Protein AF-A0A535DEJ9-F1 (afdb_monomer)

Sequence (107 aa):
MDGRDHRRRSRALSITSVRLDPRRPYKPLDIGNGIVSGYLTAGGRWLELGIAHRRHGRVVVSDTPSFIPAATHDQQAVRAYRAALASTGRAGFGLDALGPGGRASLQ

Secondary structure (DSSP, 8-state):
---------------------TTS----EEEE-SSEEEEE-TTS-EEEEEEEETTTEEEEEESSPPPPGGGTT-HHHHHHHHHHHT-TT---B------TT------

pLDDT: mean 75.77, std 17.7, range [39.25, 96.12]

Structure (mmCIF, N/CA/C/O backbone):
data_AF-A0A535DEJ9-F1
#
_entry.id   AF-A0A535DEJ9-F1
#
loop_
_atom_site.group_PDB
_atom_site.id
_atom_site.type_symbol
_atom_site.label_atom_id
_atom_site.label_alt_id
_atom_site.label_comp_id
_atom_site.label_asym_id
_atom_site.label_entity_id
_atom_site.label_seq_id
_atom_site.pdbx_PDB_ins_code
_atom_site.Cartn_x
_atom_site.Cartn_y
_atom_site.Cartn_z
_atom_site.occupancy
_atom_site.B_iso_or_equiv
_atom_site.auth_seq_id
_atom_site.auth_comp_id
_atom_site.auth_asym_id
_atom_site.auth_atom_id
_atom_site.pdbx_PDB_model_num
ATOM 1 N N . MET A 1 1 ? 13.785 -53.426 -7.456 1.00 42.81 1 MET A N 1
ATOM 2 C CA . MET A 1 1 ? 12.543 -52.670 -7.714 1.00 42.81 1 MET A CA 1
ATOM 3 C C . MET A 1 1 ? 11.936 -52.365 -6.356 1.00 42.81 1 MET A C 1
ATOM 5 O O . MET A 1 1 ? 11.268 -53.228 -5.814 1.00 42.81 1 MET A O 1
ATOM 9 N N . ASP A 1 2 ? 12.245 -51.198 -5.784 1.00 43.72 2 ASP A N 1
ATOM 10 C CA . ASP A 1 2 ? 11.754 -50.792 -4.459 1.00 43.72 2 ASP A CA 1
ATOM 11 C C . ASP A 1 2 ? 10.758 -49.645 -4.602 1.00 43.72 2 ASP A C 1
ATOM 13 O O . ASP A 1 2 ? 11.111 -48.528 -4.994 1.00 43.72 2 ASP A O 1
ATOM 17 N N . GLY A 1 3 ? 9.501 -49.948 -4.278 1.00 45.16 3 GLY A N 1
ATOM 18 C CA . GLY A 1 3 ? 8.420 -48.986 -4.142 1.00 45.16 3 GLY A CA 1
ATOM 19 C C . GLY A 1 3 ? 8.649 -48.107 -2.919 1.00 45.16 3 GLY A C 1
ATOM 20 O O . GLY A 1 3 ? 8.338 -48.490 -1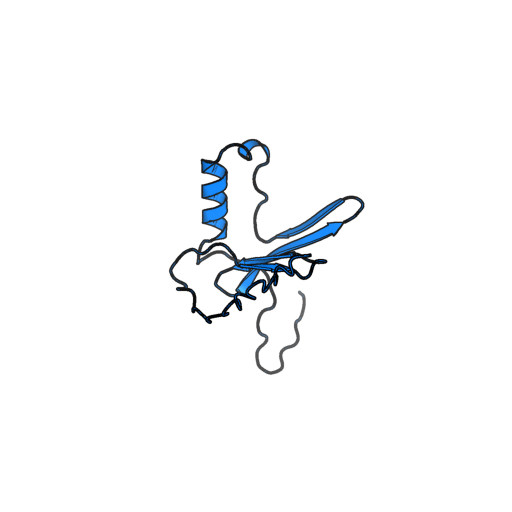.795 1.00 45.16 3 GLY A O 1
ATOM 21 N N . ARG A 1 4 ? 9.188 -46.906 -3.137 1.00 46.03 4 ARG A N 1
ATOM 22 C CA . ARG A 1 4 ? 9.198 -45.851 -2.123 1.00 46.03 4 ARG A CA 1
ATOM 23 C C . ARG A 1 4 ? 7.912 -45.043 -2.230 1.00 46.03 4 ARG A C 1
ATOM 25 O O . ARG A 1 4 ? 7.757 -44.177 -3.086 1.00 46.03 4 ARG A O 1
ATOM 32 N N . ASP A 1 5 ? 7.002 -45.387 -1.328 1.00 43.75 5 ASP A N 1
ATOM 33 C CA . ASP A 1 5 ? 5.747 -44.715 -1.019 1.00 43.75 5 ASP A CA 1
ATOM 34 C C . ASP A 1 5 ? 6.011 -43.243 -0.648 1.00 43.75 5 ASP A C 1
ATOM 36 O O . ASP A 1 5 ? 6.328 -42.891 0.491 1.00 43.75 5 ASP A O 1
ATOM 40 N N . HIS A 1 6 ? 5.922 -42.350 -1.636 1.00 41.12 6 HIS A N 1
ATOM 41 C CA . HIS A 1 6 ? 5.924 -40.907 -1.422 1.00 41.12 6 HIS A CA 1
ATOM 42 C C . HIS A 1 6 ? 4.551 -40.455 -0.904 1.00 41.12 6 HIS A C 1
ATOM 44 O O . HIS A 1 6 ? 3.855 -39.663 -1.541 1.00 41.12 6 HIS A O 1
ATOM 50 N N . ARG A 1 7 ? 4.189 -40.880 0.314 1.00 42.34 7 ARG A N 1
ATOM 51 C CA . ARG A 1 7 ? 3.193 -40.179 1.136 1.00 42.34 7 ARG A CA 1
ATOM 52 C C . ARG A 1 7 ? 3.755 -38.813 1.527 1.00 42.34 7 ARG A C 1
ATOM 54 O O . ARG A 1 7 ? 4.222 -38.595 2.647 1.00 42.34 7 ARG A O 1
ATOM 61 N N . ARG A 1 8 ? 3.713 -37.862 0.590 1.00 49.81 8 ARG A N 1
ATOM 62 C CA . ARG A 1 8 ? 3.815 -36.434 0.892 1.00 49.81 8 ARG A CA 1
ATOM 63 C C . ARG A 1 8 ? 2.649 -36.109 1.812 1.00 49.81 8 ARG A C 1
ATOM 65 O O . ARG A 1 8 ? 1.513 -35.977 1.377 1.00 49.81 8 ARG A O 1
ATOM 72 N N . ARG A 1 9 ? 2.957 -36.035 3.106 1.00 45.50 9 ARG A N 1
ATOM 73 C CA . ARG A 1 9 ? 2.087 -35.509 4.150 1.00 45.50 9 ARG A CA 1
ATOM 74 C C . ARG A 1 9 ? 1.563 -34.156 3.681 1.00 45.50 9 ARG A C 1
ATOM 76 O O . ARG A 1 9 ? 2.275 -33.155 3.757 1.00 45.50 9 ARG A O 1
ATOM 83 N N . SER A 1 10 ? 0.327 -34.136 3.200 1.00 46.75 10 SER A N 1
ATOM 84 C CA . SER A 1 10 ? -0.489 -32.937 3.114 1.00 46.75 10 SER A CA 1
ATOM 85 C C . SER A 1 10 ? -0.641 -32.436 4.542 1.00 46.75 10 SER A C 1
ATOM 87 O O . SER A 1 10 ? -1.534 -32.853 5.276 1.00 46.75 10 SER A O 1
ATOM 89 N N . ARG A 1 11 ? 0.310 -31.613 4.990 1.00 46.06 11 ARG A N 1
ATOM 90 C CA . ARG A 1 11 ? 0.173 -30.834 6.212 1.00 46.06 11 ARG A CA 1
ATOM 91 C C . ARG A 1 11 ? -0.957 -29.870 5.901 1.00 46.06 11 ARG A C 1
ATOM 93 O O . ARG A 1 11 ? -0.723 -28.841 5.277 1.00 46.06 11 ARG A O 1
ATOM 100 N N . ALA A 1 12 ? -2.181 -30.288 6.218 1.00 47.00 12 ALA A N 1
ATOM 101 C CA . ALA A 1 12 ? -3.353 -29.445 6.139 1.00 47.00 12 ALA A CA 1
ATOM 102 C C . ALA A 1 12 ? -2.970 -28.132 6.821 1.00 47.00 12 ALA A C 1
ATOM 104 O O . ALA A 1 12 ? -2.619 -28.118 8.005 1.00 47.00 12 ALA A O 1
ATOM 105 N N . LEU A 1 13 ? -2.908 -27.060 6.034 1.00 45.22 13 LEU A N 1
ATOM 106 C CA . LEU A 1 13 ? -2.781 -25.715 6.557 1.00 45.22 13 LEU A CA 1
ATOM 107 C C . LEU A 1 13 ? -4.071 -25.492 7.335 1.00 45.22 13 LEU A C 1
ATOM 109 O O . LEU A 1 13 ? -5.097 -25.139 6.763 1.00 45.22 13 LEU A O 1
ATOM 113 N N . SER A 1 14 ? -4.038 -25.813 8.628 1.00 43.06 14 SER A N 1
ATOM 114 C CA . SER A 1 14 ? -5.077 -25.422 9.560 1.00 43.06 14 SER A CA 1
ATOM 115 C C . SER A 1 14 ? -5.126 -23.905 9.487 1.00 43.06 14 SER A C 1
ATOM 117 O O . SER A 1 14 ? -4.258 -23.228 10.039 1.00 43.06 14 SER A O 1
ATOM 119 N N . ILE A 1 15 ? -6.111 -23.374 8.758 1.00 53.28 15 ILE A N 1
ATOM 120 C CA . ILE A 1 15 ? -6.588 -22.005 8.925 1.00 53.28 15 ILE A CA 1
ATOM 121 C C . ILE A 1 15 ? -7.218 -21.991 10.313 1.00 53.28 15 ILE A C 1
ATOM 123 O O . ILE A 1 15 ? -8.426 -22.076 10.504 1.00 53.28 15 ILE A O 1
ATOM 127 N N . THR A 1 16 ? -6.368 -21.980 11.330 1.00 47.31 16 THR A N 1
ATOM 128 C CA . THR A 1 16 ? -6.793 -21.568 12.647 1.00 47.31 16 THR A CA 1
ATOM 129 C C . THR A 1 16 ? -7.083 -20.088 12.463 1.00 47.31 16 THR A C 1
ATOM 131 O O . THR A 1 16 ? -6.179 -19.320 12.132 1.00 47.31 16 THR A O 1
ATOM 134 N N . SER A 1 17 ? -8.355 -19.707 12.576 1.00 54.78 17 SER A N 1
ATOM 135 C CA . SER A 1 17 ? -8.801 -18.315 12.649 1.00 54.78 17 SER A CA 1
ATOM 136 C C . SER A 1 17 ? -8.205 -17.690 13.914 1.00 54.78 17 SER A C 1
ATOM 138 O O . SER A 1 17 ? -8.857 -17.527 14.942 1.00 54.78 17 SER A O 1
ATOM 140 N N . VAL A 1 18 ? -6.899 -17.433 13.892 1.00 61.91 18 VAL A N 1
ATOM 141 C CA . VAL A 1 18 ? -6.225 -16.689 14.942 1.00 61.91 18 VAL A CA 1
ATOM 142 C C . VAL A 1 18 ? -6.587 -15.243 14.678 1.00 61.91 18 VAL A C 1
ATOM 144 O O . VAL A 1 18 ? -6.105 -14.629 13.726 1.00 61.91 18 VAL A O 1
ATOM 147 N N . ARG A 1 19 ? -7.492 -14.714 15.500 1.00 62.03 19 ARG A N 1
ATOM 148 C CA . ARG A 1 19 ? -7.828 -13.297 15.478 1.00 62.03 19 ARG A CA 1
ATOM 149 C C . ARG A 1 19 ? -6.555 -12.510 15.788 1.00 62.03 19 ARG A C 1
ATOM 151 O O . ARG A 1 19 ? -6.003 -12.633 16.879 1.00 62.03 19 ARG A O 1
ATOM 158 N N . LEU A 1 20 ? -6.077 -11.747 14.810 1.00 65.31 20 LEU A N 1
ATOM 159 C CA . LEU A 1 20 ? -4.923 -10.867 14.974 1.00 65.31 20 LEU A CA 1
ATOM 160 C C . LEU A 1 20 ? -5.242 -9.799 16.035 1.00 65.31 20 LEU A C 1
ATOM 162 O O . LEU A 1 20 ? -6.354 -9.271 16.055 1.00 65.31 20 LEU A O 1
ATOM 166 N N . ASP A 1 21 ? -4.286 -9.496 16.920 1.00 70.25 21 ASP A N 1
ATOM 167 C CA . ASP A 1 21 ? -4.415 -8.431 17.925 1.00 70.25 21 ASP A CA 1
ATOM 168 C C . ASP A 1 21 ? -4.316 -7.056 17.242 1.00 70.25 21 ASP A C 1
ATOM 170 O O . ASP A 1 21 ? -3.217 -6.630 16.887 1.00 70.25 21 ASP A O 1
ATOM 174 N N . PRO A 1 22 ? -5.416 -6.304 17.082 1.00 65.88 22 PRO A N 1
ATOM 175 C CA . PRO A 1 22 ? -5.417 -5.069 16.296 1.00 65.88 22 PRO A CA 1
ATOM 176 C C . PRO A 1 22 ? -4.510 -3.969 16.870 1.00 65.88 22 PRO A C 1
ATOM 178 O O . PRO A 1 22 ? -4.292 -2.960 16.208 1.00 65.88 22 PRO A O 1
ATOM 181 N N . ARG A 1 23 ? -3.986 -4.135 18.093 1.00 68.06 23 ARG A N 1
ATOM 182 C CA . ARG A 1 23 ? -3.045 -3.201 18.729 1.00 68.06 23 ARG A CA 1
ATOM 183 C C . ARG A 1 23 ? -1.587 -3.463 18.357 1.00 68.06 23 ARG A C 1
ATOM 185 O O . ARG A 1 23 ? -0.725 -2.657 18.699 1.00 68.06 23 ARG A O 1
ATOM 192 N N . ARG A 1 24 ? -1.293 -4.572 17.676 1.00 70.88 24 ARG A N 1
ATOM 193 C CA . ARG A 1 24 ? 0.057 -4.929 17.235 1.00 70.88 24 ARG A CA 1
ATOM 194 C C . ARG A 1 24 ? 0.219 -4.663 15.737 1.00 70.88 24 ARG A C 1
ATOM 196 O O . ARG A 1 24 ? -0.667 -5.017 14.961 1.00 70.88 24 ARG A O 1
ATOM 203 N N . PRO A 1 25 ? 1.355 -4.090 15.305 1.00 65.56 25 PRO A N 1
ATOM 204 C CA . PRO A 1 25 ? 1.667 -3.993 13.889 1.00 65.56 25 PRO A CA 1
ATOM 205 C C . PRO A 1 25 ? 1.956 -5.394 13.338 1.00 65.56 25 PRO A C 1
ATOM 207 O O . PRO A 1 25 ? 2.899 -6.065 13.763 1.00 65.56 25 PRO A O 1
ATOM 210 N N . TYR A 1 26 ? 1.142 -5.834 12.384 1.00 67.38 26 TYR A N 1
ATOM 211 C CA . TYR A 1 26 ? 1.372 -7.057 11.621 1.00 67.38 26 TYR A CA 1
ATOM 212 C C . TYR A 1 26 ? 1.813 -6.705 10.212 1.00 67.38 26 TYR A C 1
ATOM 214 O O . TYR A 1 26 ? 1.413 -5.676 9.667 1.00 67.38 26 TYR A O 1
ATOM 222 N N . LYS A 1 27 ? 2.603 -7.591 9.593 1.00 73.38 27 LYS A N 1
ATOM 223 C CA . LYS A 1 27 ? 2.817 -7.519 8.148 1.00 73.38 27 LYS A CA 1
ATOM 224 C C . LYS A 1 27 ? 1.435 -7.420 7.473 1.00 73.38 27 LYS A C 1
ATOM 226 O O . LYS A 1 27 ? 0.586 -8.257 7.793 1.00 73.38 27 LYS A O 1
ATOM 231 N N . PRO A 1 28 ? 1.218 -6.442 6.574 1.00 75.81 28 PRO A N 1
ATOM 232 C CA . PRO A 1 28 ? 0.003 -6.376 5.776 1.00 75.81 28 PRO A CA 1
ATOM 233 C C . PRO A 1 28 ? -0.330 -7.730 5.152 1.00 75.81 28 PRO A C 1
ATOM 235 O O . PRO A 1 28 ? 0.571 -8.485 4.775 1.00 75.81 28 PRO A O 1
ATOM 238 N N . LEU A 1 29 ? -1.620 -8.050 5.077 1.00 79.44 29 LEU A N 1
ATOM 239 C CA . LEU A 1 29 ? -2.045 -9.329 4.525 1.00 79.44 29 LEU A CA 1
ATOM 240 C C . LEU A 1 29 ? -1.842 -9.311 3.010 1.00 79.44 29 LEU A C 1
ATOM 242 O O . LEU A 1 29 ? -2.511 -8.547 2.316 1.00 79.44 29 LEU A O 1
ATOM 246 N N . ASP A 1 30 ? -0.941 -10.159 2.519 1.00 82.25 30 ASP A N 1
ATOM 247 C CA . ASP A 1 30 ? -0.746 -10.375 1.088 1.00 82.25 30 ASP A CA 1
ATOM 248 C C . ASP A 1 30 ? -1.935 -11.165 0.530 1.00 82.25 30 ASP A C 1
ATOM 250 O O . ASP A 1 30 ? -2.300 -12.216 1.065 1.00 82.25 30 ASP A O 1
ATOM 254 N N . ILE A 1 31 ? -2.506 -10.697 -0.576 1.00 84.25 31 ILE A N 1
ATOM 255 C CA . ILE A 1 31 ? -3.547 -11.418 -1.306 1.00 84.25 31 ILE A CA 1
ATOM 256 C C . ILE A 1 31 ? -3.245 -11.463 -2.803 1.00 84.25 31 ILE A C 1
ATOM 258 O O . ILE A 1 31 ? -2.550 -10.601 -3.346 1.00 84.25 31 ILE A O 1
ATOM 262 N N . GLY A 1 32 ? -3.804 -12.454 -3.495 1.00 86.81 32 GLY A N 1
ATOM 263 C CA . GLY A 1 32 ? -3.759 -12.503 -4.949 1.00 86.81 32 GLY A CA 1
ATOM 264 C C . GLY A 1 32 ? -4.347 -13.776 -5.537 1.00 86.81 32 GLY A C 1
ATOM 265 O O . GLY A 1 32 ? -4.442 -14.804 -4.870 1.00 86.81 32 GLY A O 1
ATOM 266 N N . ASN A 1 33 ? -4.733 -13.694 -6.808 1.00 86.62 33 ASN A N 1
ATOM 267 C CA . ASN A 1 33 ? -5.313 -14.801 -7.578 1.00 86.62 33 ASN A CA 1
ATOM 268 C C . ASN A 1 33 ? -4.469 -15.183 -8.809 1.00 86.62 33 ASN A C 1
ATOM 270 O O . ASN A 1 33 ? -4.958 -15.849 -9.716 1.00 86.62 33 ASN A O 1
ATOM 274 N N . GLY A 1 34 ? -3.220 -14.714 -8.872 1.00 83.12 34 GLY A N 1
ATOM 275 C CA . GLY A 1 34 ? -2.330 -14.889 -10.026 1.00 83.12 34 GLY A CA 1
ATOM 276 C C . GLY A 1 34 ? -2.534 -13.872 -11.156 1.00 83.12 34 GLY A C 1
ATOM 277 O O . GLY A 1 34 ? -1.707 -13.814 -12.060 1.00 83.12 34 GLY A O 1
ATOM 278 N N . ILE A 1 35 ? -3.579 -13.042 -11.092 1.00 85.19 35 ILE A N 1
ATOM 279 C CA . ILE A 1 35 ? -3.839 -11.949 -12.043 1.00 85.19 35 ILE A CA 1
ATOM 280 C C . ILE A 1 35 ? -3.603 -10.609 -11.346 1.00 85.19 35 ILE A C 1
ATOM 282 O O . ILE A 1 35 ? -2.839 -9.774 -11.822 1.00 85.19 35 ILE A O 1
ATOM 286 N N . VAL A 1 36 ? -4.226 -10.435 -10.184 1.00 88.62 36 VAL A N 1
ATOM 287 C CA . VAL A 1 36 ? -4.086 -9.262 -9.325 1.00 88.62 36 VAL A CA 1
ATOM 288 C C . VAL A 1 36 ? -3.429 -9.682 -8.015 1.00 88.62 36 VAL A C 1
ATOM 290 O O . VAL A 1 36 ? -3.700 -10.770 -7.499 1.00 88.62 36 VAL A O 1
ATOM 293 N N . SER A 1 37 ? -2.569 -8.820 -7.479 1.00 91.75 37 SER A N 1
ATOM 294 C CA . SER A 1 37 ? -2.010 -8.940 -6.133 1.00 91.75 37 SER A CA 1
ATOM 295 C C . SER A 1 37 ? -2.196 -7.651 -5.348 1.00 91.75 37 SER A C 1
ATOM 297 O O . SER A 1 37 ? -2.300 -6.572 -5.927 1.00 91.75 37 SER A O 1
ATOM 299 N N . GLY A 1 38 ? -2.243 -7.745 -4.026 1.00 90.56 38 GLY A N 1
ATOM 300 C CA . GLY A 1 38 ? -2.404 -6.571 -3.181 1.00 90.56 38 GLY A CA 1
ATOM 301 C C . GLY A 1 38 ? -2.126 -6.843 -1.716 1.00 90.56 38 GLY A C 1
ATOM 302 O O . GLY A 1 38 ? -1.849 -7.978 -1.322 1.00 90.56 38 GLY A O 1
ATOM 303 N N . TYR A 1 39 ? -2.223 -5.779 -0.925 1.00 88.62 39 TYR A N 1
ATOM 304 C CA . TYR A 1 39 ? -1.995 -5.802 0.515 1.00 88.62 39 TYR A CA 1
ATOM 305 C C . TYR A 1 39 ? -3.150 -5.121 1.250 1.00 88.62 39 TYR A C 1
ATOM 307 O O . TYR A 1 39 ? -3.608 -4.055 0.828 1.00 88.62 39 TYR A O 1
ATOM 315 N N . LEU A 1 40 ? -3.585 -5.708 2.368 1.00 86.62 40 LEU A N 1
ATOM 316 C CA . LEU A 1 40 ? -4.612 -5.132 3.241 1.00 86.62 40 LEU A CA 1
ATOM 317 C C . LEU A 1 40 ? -4.026 -4.640 4.571 1.00 86.62 40 LEU A C 1
ATOM 319 O O . LEU A 1 40 ? -3.140 -5.279 5.147 1.00 86.62 40 LEU A O 1
ATOM 323 N N . THR A 1 41 ? -4.568 -3.533 5.084 1.00 83.38 41 THR A N 1
ATOM 324 C CA . THR A 1 41 ? -4.364 -3.098 6.472 1.00 83.38 41 THR A CA 1
ATOM 325 C C . THR A 1 41 ? -5.002 -4.088 7.448 1.00 83.38 41 THR A C 1
ATOM 327 O O . THR A 1 41 ? -5.866 -4.889 7.081 1.00 83.38 41 THR A O 1
ATOM 330 N N . ALA A 1 42 ? -4.650 -3.983 8.732 1.00 76.31 42 ALA A N 1
ATOM 331 C CA . ALA A 1 42 ? -5.311 -4.747 9.794 1.00 76.31 42 ALA A CA 1
ATOM 332 C C . ALA A 1 42 ? -6.831 -4.476 9.882 1.00 76.31 42 ALA A C 1
ATOM 334 O O . ALA A 1 42 ? -7.577 -5.328 10.358 1.00 76.31 42 ALA A O 1
ATOM 335 N N . GLY A 1 43 ? -7.293 -3.314 9.402 1.00 75.56 43 GLY A N 1
ATOM 336 C CA . GLY A 1 43 ? -8.709 -2.944 9.317 1.00 75.56 43 GLY A CA 1
ATOM 337 C C . GLY A 1 43 ? -9.419 -3.421 8.044 1.00 75.56 43 GLY A C 1
ATOM 338 O O . GLY A 1 43 ? -10.563 -3.040 7.823 1.00 75.56 43 GLY A O 1
ATOM 339 N N . GLY A 1 44 ? -8.758 -4.208 7.187 1.00 79.06 44 GLY A N 1
ATOM 340 C CA . GLY A 1 44 ? -9.351 -4.734 5.953 1.00 79.06 44 GLY A CA 1
ATOM 341 C C . GLY A 1 44 ? -9.463 -3.718 4.811 1.00 79.06 44 GLY A C 1
ATOM 342 O O . GLY A 1 44 ? -10.208 -3.950 3.862 1.00 79.06 44 GLY A O 1
ATOM 343 N N . ARG A 1 45 ? -8.735 -2.598 4.883 1.00 86.06 45 ARG A N 1
ATOM 344 C CA . ARG A 1 45 ? -8.648 -1.594 3.806 1.00 86.06 45 ARG A CA 1
ATOM 345 C C . ARG A 1 45 ? -7.474 -1.901 2.881 1.00 86.06 45 ARG A C 1
ATOM 347 O O . ARG A 1 45 ? -6.485 -2.476 3.326 1.00 86.06 45 ARG A O 1
ATOM 354 N N . TRP A 1 46 ? -7.549 -1.491 1.620 1.00 89.88 46 TRP A N 1
ATOM 355 C CA . TRP A 1 46 ? -6.464 -1.672 0.657 1.00 89.88 46 TRP A CA 1
ATOM 356 C C . TRP A 1 46 ? -5.330 -0.685 0.902 1.00 89.88 46 TRP A C 1
ATOM 358 O O . TRP A 1 46 ? -5.549 0.522 0.983 1.00 89.88 46 TRP A O 1
ATOM 368 N N . LEU A 1 47 ? -4.107 -1.205 0.977 1.00 90.56 47 LEU A N 1
ATOM 369 C CA . LEU A 1 47 ? -2.886 -0.402 0.892 1.00 90.56 47 LEU A CA 1
ATOM 370 C C . LEU A 1 47 ? -2.418 -0.285 -0.552 1.00 90.56 47 LEU A C 1
ATOM 372 O O . LEU A 1 47 ? -2.002 0.785 -0.989 1.00 90.56 47 LEU A O 1
ATOM 376 N N . GLU A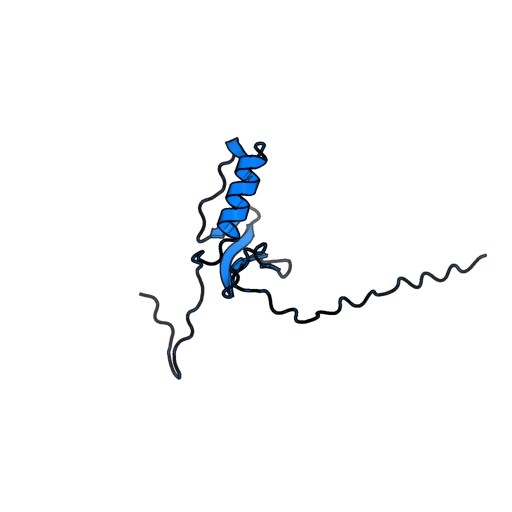 1 48 ? -2.498 -1.395 -1.282 1.00 91.56 48 GLU A N 1
ATOM 377 C CA . GLU A 1 48 ? -2.028 -1.501 -2.652 1.00 91.56 48 GLU A CA 1
ATOM 378 C C . GLU A 1 48 ? -2.812 -2.574 -3.407 1.00 91.56 48 GLU A C 1
ATOM 380 O O . GLU A 1 48 ? -3.119 -3.634 -2.853 1.00 91.56 48 GLU A O 1
ATOM 385 N N . LEU A 1 49 ? -3.061 -2.321 -4.689 1.00 92.44 49 LEU A N 1
ATOM 386 C CA . LEU A 1 49 ? -3.530 -3.294 -5.662 1.00 92.44 49 LEU A CA 1
ATOM 387 C C . LEU A 1 49 ? -2.691 -3.167 -6.933 1.00 92.44 49 LEU A C 1
ATOM 389 O O . LEU A 1 49 ? -2.504 -2.066 -7.444 1.00 92.44 49 LEU A O 1
ATOM 393 N N . GLY A 1 50 ? -2.201 -4.276 -7.473 1.00 92.81 50 GLY A N 1
ATOM 394 C CA . GLY A 1 50 ? -1.372 -4.258 -8.667 1.00 92.81 50 GLY A CA 1
ATOM 395 C C . GLY A 1 50 ? -1.577 -5.451 -9.585 1.00 92.81 50 GLY A C 1
ATOM 396 O O . GLY A 1 50 ? -2.009 -6.526 -9.174 1.00 92.81 50 GLY A O 1
ATOM 397 N N . ILE A 1 51 ? -1.224 -5.241 -10.848 1.00 95.06 51 ILE A N 1
ATOM 398 C CA . ILE A 1 51 ? -1.302 -6.228 -11.925 1.00 95.06 51 ILE A CA 1
ATOM 399 C C . ILE A 1 51 ? -0.045 -6.148 -12.793 1.00 95.06 51 ILE A C 1
ATOM 401 O O . ILE A 1 51 ? 0.535 -5.075 -12.990 1.00 95.06 51 ILE A O 1
ATOM 405 N N . ALA A 1 52 ? 0.383 -7.290 -13.327 1.00 92.31 52 ALA A N 1
ATOM 406 C CA . ALA A 1 52 ? 1.414 -7.328 -14.355 1.00 92.31 52 ALA A CA 1
ATOM 407 C C . ALA A 1 52 ? 0.854 -6.805 -15.693 1.00 92.31 52 ALA A C 1
ATOM 409 O O . ALA A 1 52 ? -0.163 -7.285 -16.187 1.00 92.31 52 ALA A O 1
ATOM 410 N N . HIS A 1 53 ? 1.537 -5.841 -16.306 1.00 92.69 53 HIS A N 1
ATOM 411 C CA . HIS A 1 53 ? 1.192 -5.239 -17.588 1.00 92.69 53 HIS A CA 1
ATOM 412 C C . HIS A 1 53 ? 2.336 -5.398 -18.593 1.00 92.69 53 HIS A C 1
ATOM 414 O O . HIS A 1 53 ? 3.449 -4.927 -18.369 1.00 92.69 53 HIS A O 1
ATOM 420 N N . ARG A 1 54 ? 2.050 -5.982 -19.763 1.00 92.12 54 ARG A N 1
ATOM 421 C CA . ARG A 1 54 ? 3.080 -6.349 -20.756 1.00 92.12 54 ARG A CA 1
ATOM 422 C C . ARG A 1 54 ? 3.980 -5.191 -21.199 1.00 92.12 54 ARG A C 1
ATOM 424 O O . ARG A 1 54 ? 5.164 -5.402 -21.412 1.00 92.12 54 ARG A O 1
ATOM 431 N N . ARG A 1 55 ? 3.433 -3.978 -21.332 1.00 96.12 55 ARG A N 1
ATOM 432 C CA . ARG A 1 55 ? 4.187 -2.795 -21.795 1.00 96.12 55 ARG A CA 1
ATOM 433 C C . ARG A 1 55 ? 4.801 -1.969 -20.664 1.00 96.12 55 ARG A C 1
ATOM 435 O O . ARG A 1 55 ? 5.751 -1.236 -20.895 1.00 96.12 55 ARG A O 1
ATOM 442 N N . HIS A 1 56 ? 4.230 -2.043 -19.463 1.00 92.50 56 HIS A N 1
ATOM 443 C CA . HIS A 1 56 ? 4.546 -1.114 -18.365 1.00 92.50 56 HIS A CA 1
ATOM 444 C C . HIS A 1 56 ? 5.151 -1.821 -17.146 1.00 92.50 56 HIS A C 1
ATOM 446 O O . HIS A 1 56 ? 5.392 -1.190 -16.125 1.00 92.50 56 HIS A O 1
ATOM 452 N N . GLY A 1 57 ? 5.401 -3.130 -17.234 1.00 90.56 57 GLY A N 1
ATOM 453 C CA . GLY A 1 57 ? 5.903 -3.921 -16.119 1.00 90.56 57 GLY A CA 1
ATOM 454 C C . GLY A 1 57 ? 4.790 -4.222 -15.125 1.00 90.56 57 GLY A C 1
ATOM 455 O O . GLY A 1 57 ? 3.995 -5.128 -15.349 1.00 90.56 57 GLY A O 1
ATO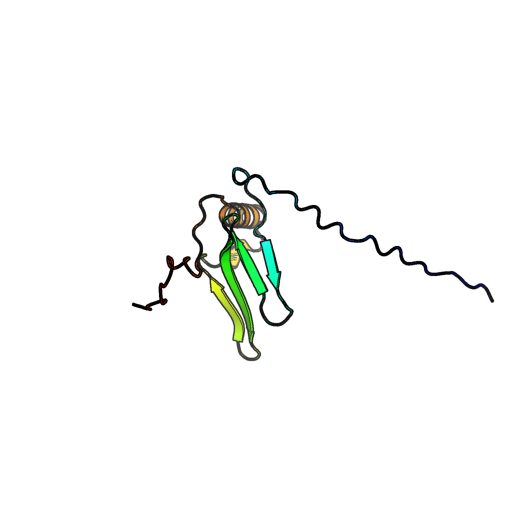M 456 N N . ARG A 1 58 ? 4.716 -3.475 -14.025 1.00 89.19 58 ARG A N 1
ATOM 457 C CA . ARG A 1 58 ? 3.668 -3.625 -13.008 1.00 89.19 58 ARG A CA 1
ATOM 458 C C . ARG A 1 58 ? 2.942 -2.298 -12.845 1.00 89.19 58 ARG A C 1
ATOM 460 O O . ARG A 1 58 ? 3.581 -1.278 -12.619 1.00 89.19 58 ARG A O 1
ATOM 467 N N . VAL A 1 59 ? 1.618 -2.325 -12.953 1.00 92.56 59 VAL A N 1
ATOM 468 C CA . VAL A 1 59 ? 0.764 -1.160 -12.692 1.00 92.56 59 VAL A CA 1
ATOM 469 C C . VAL A 1 59 ? 0.153 -1.332 -11.315 1.00 92.56 59 VAL A C 1
ATOM 471 O O . VAL A 1 59 ? -0.279 -2.432 -10.967 1.00 92.56 59 VAL A O 1
ATOM 474 N N . VAL A 1 60 ? 0.165 -0.260 -10.530 1.00 92.38 60 VAL A N 1
ATOM 475 C CA . VAL A 1 60 ? -0.178 -0.281 -9.112 1.00 92.38 60 VAL A CA 1
ATOM 476 C C . VAL A 1 60 ? -1.063 0.912 -8.777 1.00 92.38 60 VAL A C 1
ATOM 478 O O . VAL A 1 60 ? -0.752 2.039 -9.153 1.00 92.38 60 VAL A O 1
ATOM 481 N N . VAL A 1 61 ? -2.134 0.657 -8.032 1.00 92.12 61 VAL A N 1
ATOM 482 C CA . VAL A 1 61 ? -2.906 1.659 -7.292 1.00 92.12 61 VAL A CA 1
ATOM 483 C C . VAL A 1 61 ? -2.522 1.521 -5.822 1.00 92.12 61 VAL A C 1
ATOM 485 O O . VAL A 1 61 ? -2.567 0.418 -5.283 1.00 92.12 61 VAL A O 1
ATOM 488 N N . SER A 1 62 ? -2.113 2.614 -5.182 1.00 91.06 62 SER A N 1
ATOM 489 C CA . SER A 1 62 ? -1.569 2.602 -3.821 1.00 91.06 62 SER A CA 1
ATOM 490 C C . SER A 1 62 ? -1.983 3.859 -3.063 1.00 91.06 62 SER A C 1
ATOM 492 O O . SER A 1 62 ? -1.935 4.950 -3.625 1.00 91.06 62 SER A O 1
ATOM 494 N N . ASP A 1 63 ? -2.313 3.709 -1.779 1.00 89.62 63 ASP A N 1
ATOM 495 C CA . ASP A 1 63 ? -2.472 4.818 -0.814 1.00 89.62 63 ASP A CA 1
ATOM 496 C C . ASP A 1 63 ? -1.154 5.096 -0.059 1.00 89.62 63 ASP A C 1
ATOM 498 O O . ASP A 1 63 ? -1.088 5.636 1.049 1.00 89.62 63 ASP A O 1
ATOM 502 N N . THR A 1 64 ? -0.040 4.635 -0.626 1.00 87.81 64 THR A N 1
ATOM 503 C CA . THR A 1 64 ? 1.276 4.728 -0.008 1.00 87.81 64 THR A CA 1
ATOM 504 C C . THR A 1 64 ? 2.292 5.298 -0.993 1.00 87.81 64 THR A C 1
ATOM 506 O O . THR A 1 64 ? 2.316 4.881 -2.157 1.00 87.81 64 THR A O 1
ATOM 509 N N . PRO A 1 65 ? 3.153 6.238 -0.553 1.00 86.94 65 PRO A N 1
ATOM 510 C CA . PRO A 1 65 ? 4.272 6.677 -1.369 1.00 86.94 65 PRO A CA 1
ATOM 511 C C . PRO A 1 65 ? 5.146 5.486 -1.755 1.00 86.94 65 PRO A C 1
ATOM 513 O O . PRO A 1 65 ? 5.408 4.599 -0.933 1.00 86.94 65 PRO A O 1
ATOM 516 N N . SER A 1 66 ? 5.617 5.489 -3.001 1.00 86.69 66 SER A N 1
ATOM 517 C CA . SER A 1 66 ? 6.592 4.502 -3.462 1.00 86.69 66 SER A CA 1
ATOM 518 C C . SER A 1 66 ? 7.858 4.580 -2.615 1.00 86.69 66 SER A C 1
ATOM 520 O O . SER A 1 66 ? 8.311 5.667 -2.252 1.00 86.69 66 SER A O 1
ATOM 522 N N . PHE A 1 67 ? 8.443 3.425 -2.307 1.00 89.62 67 PHE A N 1
ATOM 523 C CA . PHE A 1 67 ? 9.739 3.387 -1.643 1.00 89.62 67 PHE A CA 1
ATOM 524 C C . PHE A 1 67 ? 10.821 4.009 -2.538 1.00 89.62 67 PHE A C 1
ATOM 526 O O . PHE A 1 67 ? 10.810 3.820 -3.755 1.00 89.62 67 PHE A O 1
ATOM 533 N N . ILE A 1 68 ? 11.759 4.747 -1.940 1.00 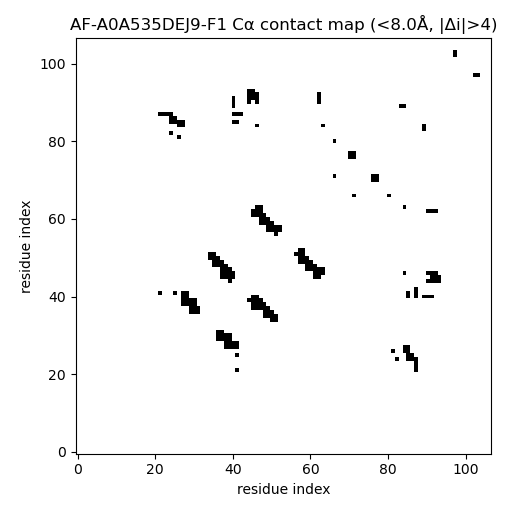89.50 68 ILE A N 1
ATOM 534 C CA . ILE A 1 68 ? 12.795 5.475 -2.681 1.00 89.50 68 ILE A CA 1
ATOM 535 C C . ILE A 1 68 ? 13.794 4.464 -3.270 1.00 89.50 68 ILE A C 1
ATOM 537 O O . ILE A 1 68 ? 14.468 3.776 -2.498 1.00 89.50 68 ILE A O 1
ATOM 541 N N . PRO A 1 69 ? 13.972 4.391 -4.605 1.00 86.81 69 PRO A N 1
ATOM 542 C CA . PRO A 1 69 ? 14.817 3.367 -5.225 1.00 86.81 69 PRO A CA 1
ATOM 543 C C . PRO A 1 69 ? 16.267 3.376 -4.730 1.00 86.81 69 PRO A C 1
ATOM 545 O O . PRO A 1 69 ? 16.849 2.314 -4.508 1.00 86.81 69 PRO A O 1
ATOM 548 N N . ALA A 1 70 ? 16.831 4.563 -4.483 1.00 91.62 70 ALA A N 1
ATOM 549 C CA . ALA A 1 70 ? 18.194 4.725 -3.976 1.00 91.62 70 ALA A CA 1
ATOM 550 C C . ALA A 1 70 ? 18.419 4.058 -2.604 1.00 91.62 70 ALA A C 1
ATOM 552 O O . ALA A 1 70 ? 19.530 3.628 -2.307 1.00 91.62 70 ALA A O 1
ATOM 553 N N . ALA A 1 71 ? 17.366 3.907 -1.794 1.00 91.81 71 ALA A N 1
ATOM 554 C CA . ALA A 1 7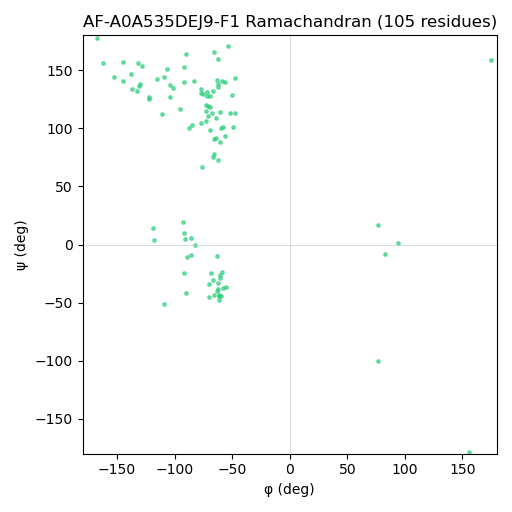1 ? 17.431 3.307 -0.463 1.00 91.81 71 ALA A CA 1
ATOM 555 C C . ALA A 1 71 ? 17.188 1.784 -0.463 1.00 91.81 71 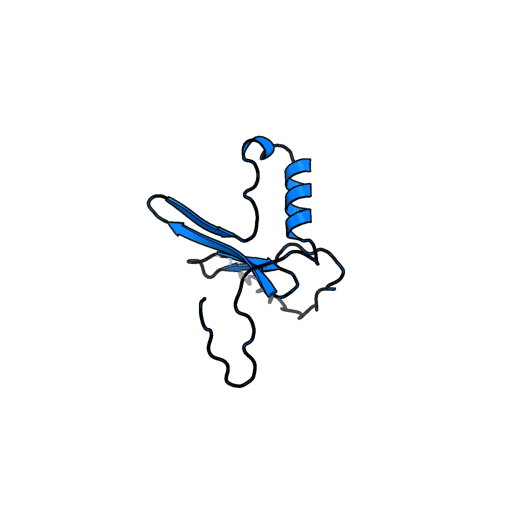ALA A C 1
ATOM 557 O O . ALA A 1 71 ? 17.137 1.172 0.599 1.00 91.81 71 ALA A O 1
ATOM 558 N N . THR A 1 72 ? 17.042 1.139 -1.629 1.00 89.50 72 THR A N 1
ATOM 559 C CA . THR A 1 72 ? 16.713 -0.305 -1.726 1.00 89.50 72 THR A CA 1
ATOM 560 C C . THR A 1 72 ? 17.757 -1.209 -1.070 1.00 89.50 72 THR A C 1
ATOM 562 O O . THR A 1 72 ? 17.417 -2.276 -0.561 1.00 89.50 72 THR A O 1
ATOM 565 N N . HIS A 1 73 ? 19.016 -0.770 -1.032 1.00 93.75 73 HIS A N 1
ATOM 566 C CA . HIS A 1 73 ? 20.112 -1.505 -0.398 1.00 93.75 73 HIS A CA 1
ATOM 567 C C . HIS A 1 73 ? 20.287 -1.164 1.093 1.00 93.75 73 HIS A C 1
ATOM 569 O O . HIS A 1 73 ? 21.009 -1.868 1.798 1.00 93.75 73 HIS A O 1
ATOM 575 N N . ASP A 1 74 ? 19.609 -0.126 1.592 1.00 95.81 74 ASP A N 1
ATOM 576 C CA . ASP A 1 74 ? 19.609 0.236 3.006 1.00 95.81 74 ASP A CA 1
ATOM 577 C C . ASP A 1 74 ? 18.542 -0.579 3.753 1.00 95.81 74 ASP A C 1
ATOM 579 O O . ASP A 1 74 ? 17.337 -0.309 3.709 1.00 95.81 74 ASP A O 1
ATOM 583 N N . GLN A 1 75 ? 18.999 -1.598 4.483 1.00 93.94 75 GLN A N 1
ATOM 584 C CA . GLN A 1 75 ? 18.106 -2.462 5.249 1.00 93.94 75 GLN A CA 1
ATOM 585 C C . GLN A 1 75 ? 17.330 -1.715 6.336 1.00 93.94 75 GLN A C 1
ATOM 587 O O . GLN A 1 75 ? 16.202 -2.111 6.643 1.00 93.94 75 GLN A O 1
ATOM 592 N N . GLN A 1 76 ? 17.907 -0.679 6.946 1.00 94.25 76 GLN A N 1
ATOM 593 C CA . GLN A 1 76 ? 17.239 0.080 7.995 1.00 94.25 76 GLN A CA 1
ATOM 594 C C . GLN A 1 76 ? 16.092 0.895 7.397 1.00 94.25 76 GLN A C 1
ATOM 596 O O . GLN A 1 76 ? 14.973 0.827 7.912 1.00 94.25 76 GLN A O 1
ATOM 601 N N . ALA A 1 77 ? 16.331 1.566 6.269 1.00 92.94 77 ALA A N 1
ATOM 602 C CA . ALA A 1 77 ? 15.295 2.287 5.533 1.00 92.94 77 ALA A CA 1
ATOM 603 C C . ALA A 1 77 ? 14.162 1.355 5.072 1.00 92.94 77 ALA A C 1
ATOM 605 O O . ALA A 1 77 ? 12.984 1.663 5.272 1.00 92.94 77 ALA A O 1
ATOM 606 N N . VAL A 1 78 ? 14.492 0.174 4.533 1.00 91.38 78 VAL A N 1
ATOM 607 C CA . VAL A 1 78 ? 13.489 -0.827 4.123 1.00 91.38 78 VAL A CA 1
ATOM 608 C C . VAL A 1 78 ? 12.648 -1.295 5.313 1.00 91.38 78 VAL A C 1
ATOM 610 O O . VAL A 1 78 ? 11.424 -1.414 5.205 1.00 91.38 78 VAL A O 1
ATOM 613 N N . ARG A 1 79 ? 13.279 -1.565 6.462 1.00 91.00 79 ARG A N 1
ATOM 614 C CA . ARG A 1 79 ? 12.569 -1.997 7.677 1.00 91.00 79 ARG A CA 1
ATOM 615 C C . ARG A 1 79 ? 11.670 -0.893 8.222 1.00 91.00 79 ARG A C 1
ATOM 617 O O . ARG A 1 79 ? 10.524 -1.183 8.551 1.00 91.00 79 ARG A O 1
ATOM 624 N N . ALA A 1 80 ? 12.151 0.348 8.262 1.00 90.94 80 ALA A N 1
ATOM 625 C CA . ALA A 1 80 ? 11.363 1.500 8.692 1.00 90.94 80 ALA A CA 1
ATOM 626 C C . ALA A 1 80 ? 10.144 1.719 7.783 1.00 90.94 80 ALA A C 1
ATOM 628 O O . ALA A 1 80 ? 9.025 1.867 8.273 1.00 90.94 80 ALA A O 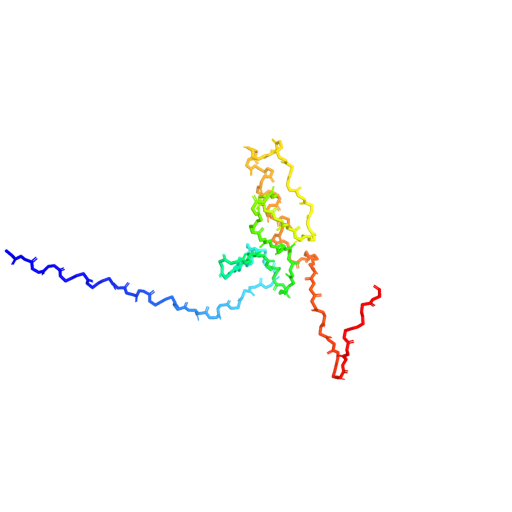1
ATOM 629 N N . TYR A 1 81 ? 10.330 1.634 6.463 1.00 91.06 81 TYR A N 1
ATOM 630 C CA . TYR A 1 81 ? 9.232 1.732 5.505 1.00 91.06 81 TYR A CA 1
ATOM 631 C C . TYR A 1 81 ? 8.196 0.619 5.698 1.00 91.06 81 TYR A C 1
ATOM 633 O O . TYR A 1 81 ? 7.003 0.893 5.815 1.00 91.06 81 TYR A O 1
ATOM 641 N N . ARG A 1 82 ? 8.633 -0.642 5.821 1.00 87.94 82 ARG A N 1
ATOM 642 C CA . ARG A 1 82 ? 7.725 -1.775 6.075 1.00 87.94 82 ARG A CA 1
ATOM 643 C C . ARG A 1 82 ? 6.988 -1.649 7.409 1.00 87.94 82 ARG A C 1
ATOM 645 O O . ARG A 1 82 ? 5.808 -1.980 7.471 1.00 87.94 82 ARG A O 1
ATOM 652 N N . ALA A 1 83 ? 7.649 -1.152 8.453 1.00 87.75 83 ALA A N 1
ATOM 653 C CA . ALA A 1 83 ? 7.008 -0.878 9.737 1.00 87.75 83 ALA A CA 1
ATOM 654 C C . ALA A 1 83 ? 5.921 0.203 9.606 1.00 87.75 83 ALA A C 1
ATOM 656 O O . ALA A 1 83 ? 4.836 0.050 10.161 1.00 87.75 83 ALA A O 1
ATOM 657 N N . ALA A 1 84 ? 6.163 1.247 8.807 1.00 87.44 84 ALA A N 1
ATOM 658 C CA . ALA A 1 84 ? 5.168 2.280 8.523 1.00 87.44 84 ALA A CA 1
ATOM 659 C C . ALA A 1 84 ? 3.964 1.761 7.708 1.00 87.44 84 ALA A C 1
ATOM 661 O O . ALA A 1 84 ? 2.849 2.260 7.875 1.00 87.44 84 ALA A O 1
ATOM 662 N N . LEU A 1 85 ? 4.155 0.759 6.840 1.00 85.69 85 LEU A N 1
ATOM 6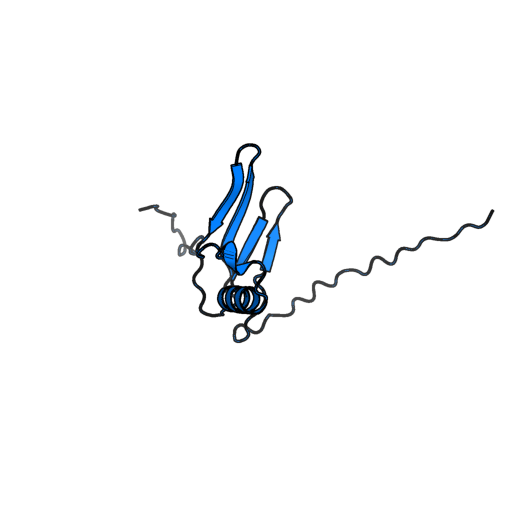63 C CA . LEU A 1 85 ? 3.052 0.070 6.148 1.00 85.69 85 LEU A CA 1
ATOM 664 C C . LEU A 1 85 ? 2.215 -0.798 7.103 1.00 85.69 85 LEU A C 1
ATOM 666 O O . LEU A 1 85 ? 1.008 -0.915 6.926 1.00 85.69 85 LEU A O 1
ATOM 670 N N . ALA A 1 86 ? 2.852 -1.384 8.118 1.00 83.00 86 ALA A N 1
ATOM 671 C CA . ALA A 1 86 ? 2.229 -2.244 9.126 1.00 83.00 86 ALA A CA 1
ATOM 672 C C . ALA A 1 86 ? 1.543 -1.480 10.279 1.00 83.00 86 ALA A C 1
ATOM 674 O O . ALA A 1 86 ? 1.021 -2.105 11.204 1.00 83.00 86 ALA A O 1
ATOM 675 N N . SER A 1 87 ? 1.574 -0.143 10.269 1.00 83.25 87 SER A N 1
ATOM 676 C CA . SER A 1 87 ?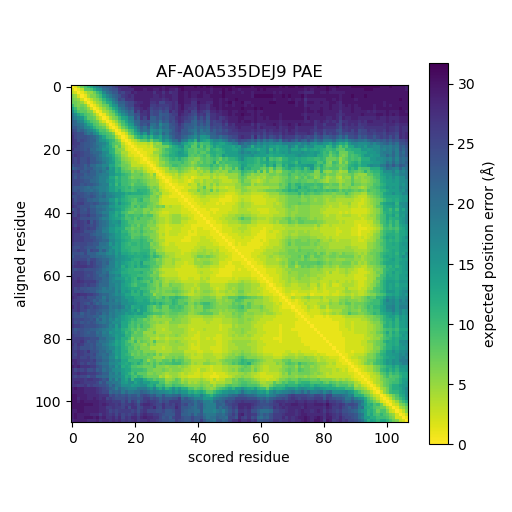 0.998 0.680 11.337 1.00 83.25 87 SER A CA 1
ATOM 677 C C . SER A 1 87 ? -0.514 0.469 11.460 1.00 83.25 87 SER A C 1
ATOM 679 O O . SER A 1 87 ? -1.244 0.474 10.470 1.00 83.25 87 SER A O 1
ATOM 681 N N . THR A 1 88 ? -1.002 0.328 12.691 1.00 74.62 88 THR A N 1
ATOM 682 C CA . THR A 1 88 ? -2.420 0.071 12.994 1.00 74.62 88 THR A CA 1
ATOM 683 C C . THR A 1 88 ? -3.325 1.264 12.677 1.00 74.62 88 THR A C 1
ATOM 685 O O . THR A 1 88 ? -4.505 1.074 12.403 1.00 74.62 88 THR A O 1
ATOM 688 N N . GLY A 1 89 ? -2.774 2.482 12.659 1.00 76.75 89 GLY A N 1
ATOM 689 C CA . GLY A 1 89 ? -3.475 3.709 12.262 1.00 76.75 89 GLY A CA 1
ATOM 690 C C . GLY A 1 89 ? -3.333 4.060 10.779 1.00 76.75 89 GLY A C 1
ATOM 691 O O . GLY A 1 89 ? -3.655 5.179 10.388 1.00 76.75 89 GLY A O 1
ATOM 692 N N . ARG A 1 90 ? -2.786 3.160 9.952 1.00 82.31 90 ARG A N 1
ATOM 693 C CA . ARG A 1 90 ? -2.539 3.441 8.536 1.00 82.31 90 ARG A CA 1
ATOM 694 C C . ARG A 1 90 ? -3.860 3.551 7.769 1.00 82.31 90 ARG A C 1
ATOM 696 O O . ARG A 1 90 ? -4.693 2.647 7.827 1.00 82.31 90 ARG A O 1
ATOM 703 N N . ALA A 1 91 ? -4.011 4.651 7.033 1.00 84.06 91 ALA A N 1
ATOM 704 C CA . ALA A 1 91 ? -5.097 4.824 6.079 1.00 84.06 91 ALA A CA 1
ATOM 705 C C . ALA A 1 91 ? -5.028 3.772 4.957 1.00 84.06 91 ALA A C 1
ATOM 707 O O . ALA A 1 91 ? -3.999 3.130 4.734 1.00 84.06 91 ALA A O 1
ATOM 708 N N . GLY A 1 92 ? -6.156 3.561 4.293 1.00 87.44 92 GLY A N 1
ATOM 709 C CA . GLY A 1 92 ? -6.237 2.713 3.118 1.00 87.44 92 GLY A CA 1
ATOM 710 C C . GLY A 1 92 ? -7.504 3.011 2.334 1.00 87.44 92 GLY A C 1
ATOM 711 O O . GLY A 1 92 ? -8.511 3.476 2.885 1.00 87.44 92 GLY A O 1
ATOM 712 N N . PHE A 1 93 ? -7.477 2.703 1.047 1.00 89.44 93 PHE A N 1
ATOM 713 C CA . PHE A 1 93 ? -8.611 2.907 0.157 1.00 89.44 93 PHE A CA 1
ATOM 714 C C . PHE A 1 93 ? -9.514 1.673 0.124 1.00 89.44 93 PHE A C 1
ATOM 716 O O . PHE A 1 93 ? -9.148 0.581 0.561 1.00 89.44 93 PHE A O 1
ATOM 723 N N . GLY A 1 94 ? -10.735 1.834 -0.369 1.00 85.62 94 GLY A N 1
ATOM 724 C CA . GLY A 1 94 ? -11.671 0.728 -0.490 1.00 85.62 94 GLY A CA 1
ATOM 725 C C . GLY A 1 94 ? -13.113 1.186 -0.494 1.00 85.62 94 GLY A C 1
ATOM 726 O O . GLY A 1 94 ? -13.407 2.377 -0.433 1.00 85.62 94 GLY A O 1
ATOM 727 N N . LEU A 1 95 ? -14.001 0.204 -0.571 1.00 78.50 95 LEU A N 1
ATOM 728 C CA . LEU A 1 95 ? -15.432 0.435 -0.490 1.00 78.50 95 LEU A CA 1
ATOM 729 C C . LEU A 1 95 ? -15.811 0.678 0.968 1.00 78.50 95 LEU A C 1
ATOM 731 O O . LEU A 1 95 ? -15.438 -0.101 1.850 1.00 78.50 95 LEU A O 1
ATOM 735 N N . ASP A 1 96 ? -16.560 1.744 1.207 1.00 75.50 96 ASP A N 1
ATOM 736 C CA . ASP A 1 96 ? -17.231 1.945 2.481 1.00 75.50 96 ASP A CA 1
ATOM 737 C C . ASP A 1 96 ? -18.549 1.176 2.470 1.00 75.50 96 ASP A C 1
ATOM 739 O O . ASP A 1 96 ? -19.239 1.099 1.448 1.00 75.50 96 ASP A O 1
ATOM 743 N N . ALA A 1 97 ? -18.885 0.569 3.608 1.00 66.06 97 ALA A N 1
ATOM 744 C CA . ALA A 1 97 ? -20.181 -0.061 3.769 1.00 66.06 97 ALA A CA 1
ATOM 745 C C . ALA A 1 97 ? -21.243 1.034 3.681 1.00 66.06 97 ALA A C 1
ATOM 747 O O . ALA A 1 97 ? -21.389 1.871 4.571 1.00 66.06 97 ALA A O 1
ATOM 748 N N . LEU A 1 98 ? -21.976 1.031 2.579 1.00 65.81 98 LEU A N 1
ATOM 749 C CA . LEU A 1 98 ? -23.166 1.841 2.449 1.00 65.81 98 LEU A CA 1
ATOM 750 C C . LEU A 1 98 ? -24.189 1.281 3.442 1.00 65.81 98 LEU A C 1
ATOM 752 O O . LEU A 1 98 ? -24.372 0.064 3.520 1.00 65.81 98 LEU A O 1
ATOM 756 N N . GLY A 1 99 ? -24.821 2.151 4.235 1.00 60.84 99 GLY A N 1
ATOM 757 C CA . GLY A 1 99 ? -25.902 1.746 5.138 1.00 60.84 99 GLY A CA 1
ATOM 758 C C . GLY A 1 99 ? -27.018 0.992 4.393 1.00 60.84 99 GLY A C 1
ATOM 759 O O . GLY A 1 99 ? -27.014 0.951 3.159 1.00 60.84 99 GLY A O 1
ATOM 760 N N . PRO A 1 100 ? -27.993 0.390 5.098 1.00 55.44 100 PRO A N 1
ATOM 761 C CA . PRO A 1 100 ? -29.041 -0.406 4.460 1.00 55.44 100 PRO A CA 1
ATOM 762 C C . PRO A 1 100 ? -29.721 0.374 3.318 1.00 55.44 100 PRO A C 1
ATOM 764 O O . PRO A 1 100 ? -30.362 1.393 3.558 1.00 55.44 100 PRO A O 1
ATOM 767 N N . GLY A 1 101 ? -29.538 -0.089 2.074 1.00 64.06 101 GLY A N 1
ATOM 768 C CA . GLY A 1 101 ? -30.088 0.529 0.858 1.00 64.06 101 GLY A CA 1
ATOM 769 C C . GLY A 1 101 ? -29.179 1.515 0.107 1.00 64.06 101 GLY A C 1
ATOM 770 O O . GLY A 1 101 ? -29.608 2.074 -0.903 1.00 64.06 101 GLY A O 1
ATOM 771 N N . GLY A 1 102 ? -27.942 1.753 0.548 1.00 53.50 102 GLY A N 1
ATOM 772 C CA . GLY A 1 102 ? -27.098 2.762 -0.086 1.00 53.50 102 GLY A CA 1
ATOM 773 C C . GLY A 1 102 ? -26.487 2.303 -1.416 1.00 53.50 102 GLY A C 1
ATOM 774 O O . GLY A 1 102 ? -25.957 1.199 -1.549 1.00 53.50 102 GLY A O 1
ATOM 775 N N . ARG A 1 103 ? -26.570 3.186 -2.415 1.00 53.91 103 ARG A N 1
ATOM 776 C CA . ARG A 1 103 ? -25.829 3.124 -3.681 1.00 53.91 103 ARG A CA 1
ATOM 777 C C . ARG A 1 103 ? -24.526 3.907 -3.534 1.00 53.91 103 ARG A C 1
ATOM 779 O O . ARG A 1 103 ? -24.531 4.981 -2.942 1.00 53.91 103 ARG A O 1
ATOM 786 N N . ALA A 1 104 ? -23.435 3.386 -4.092 1.00 53.31 104 ALA A N 1
ATOM 787 C CA . ALA A 1 104 ? -22.175 4.116 -4.166 1.00 53.31 104 ALA A CA 1
ATOM 788 C C . ALA A 1 104 ? -22.338 5.237 -5.197 1.00 53.31 104 ALA A C 1
ATOM 790 O O . ALA A 1 104 ? -22.469 4.960 -6.388 1.00 53.31 104 ALA A O 1
ATOM 791 N N . SER A 1 105 ? -22.364 6.487 -4.751 1.00 49.97 105 SER A N 1
ATOM 792 C CA . SER A 1 105 ? -22.221 7.646 -5.630 1.00 49.97 105 SER A CA 1
ATOM 793 C C . SER A 1 105 ? -20.758 8.074 -5.636 1.00 49.97 105 SER A C 1
ATOM 795 O O . SER A 1 105 ? -20.220 8.448 -4.596 1.00 49.97 105 SER A O 1
ATOM 797 N N . LEU A 1 106 ? -20.126 7.994 -6.807 1.00 40.66 106 LEU A N 1
ATOM 798 C CA . LEU A 1 106 ? -18.837 8.626 -7.076 1.00 40.66 106 LEU A CA 1
ATOM 799 C C . LEU A 1 106 ? -19.085 10.139 -7.198 1.00 40.66 106 LEU A C 1
ATOM 801 O O . LEU A 1 106 ? -19.901 10.538 -8.031 1.00 40.66 106 LEU A O 1
ATOM 805 N N . GLN A 1 107 ? -18.453 10.940 -6.335 1.00 39.25 107 GLN A N 1
ATOM 806 C CA . GLN A 1 107 ? -18.338 12.393 -6.523 1.00 39.25 107 GLN A CA 1
ATOM 807 C C . GLN A 1 107 ? -17.189 12.712 -7.476 1.00 39.25 107 GLN A C 1
ATOM 809 O O . GLN A 1 107 ? -16.179 11.971 -7.436 1.00 39.25 107 GLN A O 1
#

Foldseek 3Di:
DDDDPPPPPPPPPPPPVPLDDLQDQDQFDWDDDLAKIFGAASVRATQKIWGQDPPPGIDMDGPDDDQDPVCPPPPVSVVVRRSQVSDSPDDHHDDDPDPVPDDDDDD

Mean predicted aligned error: 12.56 Å

Nearest PDB structures (foldseek):
  8owu-assembly1_B  TM=6.946E-01  e=1.282E+00  Bacillus cereus BAG3X2-1
  8owu-assembly1_C  TM=6.940E-01  e=2.034E+00  Bacillus cereus BAG3X2-1
  6fhm-assembly1_B  TM=4.368E-01  e=1.200E+00  Escherichia coli K-12
  2l3s-assembly1_A  TM=1.897E-01  e=6.234E+00  Gallus gallus

Radius of gyration: 19.63 Å; Cα contacts (8 Å, |Δi|>4): 116; chains: 1; bounding box: 50×65×40 Å

Solvent-accessible surface area (backbone atoms only — not comparable to full-atom values): 7072 Å² total; per-residue (Å²): 139,82,89,77,81,79,78,73,75,77,72,73,79,74,81,67,84,70,80,77,62,76,90,52,70,48,82,50,49,77,48,68,80,90,63,46,39,35,31,26,40,96,84,72,27,34,38,32,43,33,35,81,35,96,90,70,53,65,49,73,51,60,73,57,83,78,79,62,73,90,44,72,82,37,65,66,57,51,49,53,52,53,51,59,64,17,37,71,84,53,77,50,47,77,85,74,87,58,58,99,88,56,75,92,76,86,129